Protein AF-A0A969RRW2-F1 (afdb_monomer_lite)

Sequence (72 aa):
MLILTAEQAAPLRSELADYPEVLRSLIEIEDCDGDVEDAAVSLAIAAGLEPDNGDRWIISYAKRFRPTIANC

Radius of gyration: 12.85 Å; chains: 1; bounding box: 29×22×31 Å

Structure (mmCIF, N/CA/C/O backbone):
data_AF-A0A969RRW2-F1
#
_entry.id   AF-A0A969RRW2-F1
#
loop_
_atom_site.group_PDB
_atom_site.id
_atom_site.type_symbol
_atom_site.label_atom_id
_atom_site.label_alt_id
_atom_site.label_comp_id
_atom_site.label_asym_id
_atom_site.label_entity_id
_atom_site.label_seq_id
_atom_site.pdbx_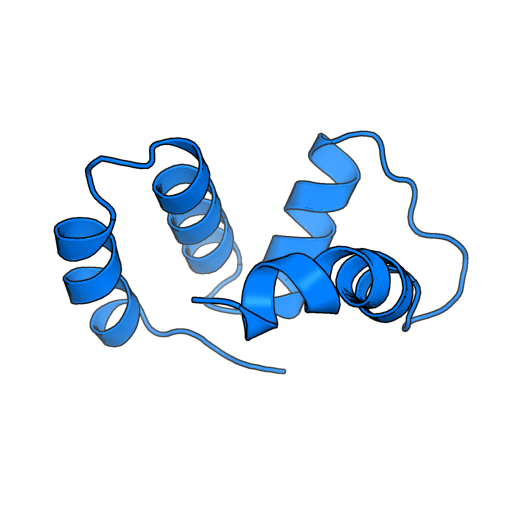PDB_ins_code
_atom_site.Cartn_x
_atom_site.Cartn_y
_atom_site.Cartn_z
_atom_site.occupancy
_atom_site.B_iso_or_equiv
_atom_site.auth_seq_id
_atom_site.auth_comp_id
_atom_site.auth_asym_id
_atom_site.auth_atom_id
_atom_site.pdbx_PDB_model_num
ATOM 1 N N . MET A 1 1 ? 7.932 9.971 -2.368 1.00 60.03 1 MET A N 1
ATOM 2 C CA . MET A 1 1 ? 7.937 9.671 -0.918 1.00 60.03 1 MET A CA 1
ATOM 3 C C . MET A 1 1 ? 6.771 10.310 -0.186 1.00 60.03 1 MET A C 1
ATOM 5 O O . MET A 1 1 ? 6.868 11.410 0.356 1.00 60.03 1 MET A O 1
ATOM 9 N N . LEU A 1 2 ? 5.656 9.589 -0.196 1.00 78.88 2 LEU A N 1
ATOM 10 C CA . LEU A 1 2 ? 4.517 9.803 0.685 1.00 78.88 2 LEU A CA 1
ATOM 11 C C . LEU A 1 2 ? 4.463 8.570 1.587 1.00 78.88 2 LEU A C 1
ATOM 13 O O . LEU A 1 2 ? 4.299 7.467 1.078 1.00 78.88 2 LEU A O 1
ATOM 17 N N . ILE A 1 3 ? 4.666 8.764 2.889 1.00 85.56 3 ILE A N 1
ATOM 18 C CA . ILE A 1 3 ? 4.664 7.677 3.871 1.00 85.56 3 ILE A CA 1
ATOM 19 C C . ILE A 1 3 ? 3.327 7.705 4.606 1.00 85.56 3 ILE A C 1
ATOM 21 O O . ILE A 1 3 ? 2.965 8.733 5.181 1.00 85.56 3 ILE A O 1
ATOM 25 N N . LEU A 1 4 ? 2.601 6.593 4.571 1.00 85.75 4 LEU A N 1
ATOM 26 C CA . LEU A 1 4 ? 1.379 6.378 5.328 1.00 85.75 4 LEU A CA 1
ATOM 27 C C . LEU A 1 4 ? 1.718 5.577 6.583 1.00 85.75 4 LEU A C 1
ATOM 29 O O . LEU A 1 4 ? 2.134 4.424 6.502 1.00 85.75 4 LEU A O 1
ATOM 33 N N . THR A 1 5 ? 1.537 6.177 7.755 1.00 86.56 5 THR A N 1
ATOM 34 C CA . THR A 1 5 ? 1.799 5.465 9.010 1.00 86.56 5 THR A CA 1
ATOM 35 C C . THR A 1 5 ? 0.637 4.539 9.369 1.00 86.56 5 THR A C 1
ATOM 37 O O . THR A 1 5 ? -0.515 4.792 9.008 1.00 86.56 5 THR A O 1
ATOM 40 N N . ALA A 1 6 ? 0.911 3.491 10.149 1.00 79.81 6 ALA A N 1
ATOM 41 C CA . ALA A 1 6 ? -0.123 2.573 10.637 1.00 79.81 6 ALA A CA 1
ATOM 42 C C . ALA A 1 6 ? -1.248 3.302 11.405 1.00 79.81 6 ALA A C 1
ATOM 44 O O . ALA A 1 6 ? -2.420 2.944 11.291 1.00 79.81 6 ALA A O 1
ATOM 45 N N . GLU A 1 7 ? -0.916 4.375 12.133 1.00 84.31 7 GLU A N 1
ATOM 46 C CA . GLU A 1 7 ? -1.897 5.224 12.826 1.00 84.31 7 GLU A CA 1
ATOM 47 C C . GLU A 1 7 ? -2.849 5.937 11.856 1.00 84.31 7 GLU A C 1
ATOM 49 O O . GLU A 1 7 ? -4.028 6.105 12.162 1.00 84.31 7 GLU A O 1
ATOM 54 N N . GLN A 1 8 ? -2.363 6.327 10.674 1.00 84.25 8 GLN A N 1
ATOM 55 C CA . GLN A 1 8 ? -3.173 6.942 9.620 1.00 84.25 8 GLN A CA 1
ATOM 56 C C . GLN A 1 8 ? -3.957 5.897 8.814 1.00 84.25 8 GLN A C 1
ATOM 58 O O . GLN A 1 8 ? -5.070 6.173 8.370 1.00 84.25 8 GLN A O 1
ATOM 63 N N . ALA A 1 9 ? -3.411 4.690 8.653 1.00 82.25 9 ALA A N 1
ATOM 64 C CA . ALA A 1 9 ? -4.065 3.584 7.957 1.00 82.25 9 ALA A CA 1
ATOM 65 C C . ALA A 1 9 ? -5.196 2.936 8.780 1.00 82.25 9 ALA A C 1
ATOM 67 O O . ALA A 1 9 ? -6.165 2.433 8.211 1.00 82.25 9 ALA A O 1
ATOM 68 N N . ALA A 1 10 ? -5.112 2.958 10.113 1.00 84.31 10 ALA A N 1
ATOM 69 C CA . ALA A 1 10 ? -6.113 2.373 11.006 1.00 84.31 10 ALA A CA 1
ATOM 70 C C . ALA A 1 10 ? -7.554 2.898 10.792 1.00 84.31 10 ALA A C 1
ATOM 72 O O . ALA A 1 10 ? -8.445 2.067 10.591 1.00 84.31 10 ALA A O 1
ATOM 73 N N . PRO A 1 11 ? -7.826 4.221 10.781 1.00 85.94 11 PRO A N 1
ATOM 74 C CA . PRO A 1 11 ? -9.169 4.723 10.486 1.00 85.94 11 PRO A CA 1
ATOM 75 C C . PRO A 1 11 ? -9.599 4.405 9.047 1.00 85.94 11 PRO A C 1
ATOM 77 O O . PRO A 1 11 ? -10.741 4.006 8.834 1.00 85.94 11 PRO A O 1
ATOM 80 N N . LEU A 1 12 ? -8.673 4.467 8.080 1.00 83.44 12 LEU A N 1
ATOM 81 C CA . LEU A 1 12 ? -8.948 4.150 6.673 1.00 83.44 12 LEU A CA 1
ATOM 82 C C . LEU A 1 12 ? -9.410 2.701 6.484 1.00 83.44 12 LEU A C 1
ATOM 84 O O . LEU A 1 12 ? -10.336 2.456 5.719 1.00 83.44 12 LEU A O 1
ATOM 88 N N . ARG A 1 13 ? -8.832 1.736 7.213 1.00 83.06 13 ARG A N 1
ATOM 89 C CA . ARG A 1 13 ? -9.299 0.338 7.184 1.00 83.06 13 ARG A CA 1
ATOM 90 C C . ARG A 1 13 ? -10.736 0.188 7.663 1.00 83.06 13 ARG A C 1
ATOM 92 O O . ARG A 1 13 ? -11.465 -0.640 7.129 1.00 83.06 13 ARG A O 1
ATOM 99 N N . SER A 1 14 ? -11.128 0.957 8.676 1.00 85.62 14 SER A N 1
ATOM 100 C CA . SER A 1 14 ? -12.492 0.915 9.199 1.00 85.62 14 SER A CA 1
ATOM 101 C C . SER A 1 14 ? -13.483 1.578 8.244 1.00 85.62 14 SER A C 1
ATOM 103 O O . SER A 1 14 ? -14.585 1.068 8.076 1.00 85.62 14 SER A O 1
ATOM 105 N N . GLU A 1 15 ? -13.110 2.702 7.631 1.00 86.88 15 GLU A N 1
ATOM 106 C CA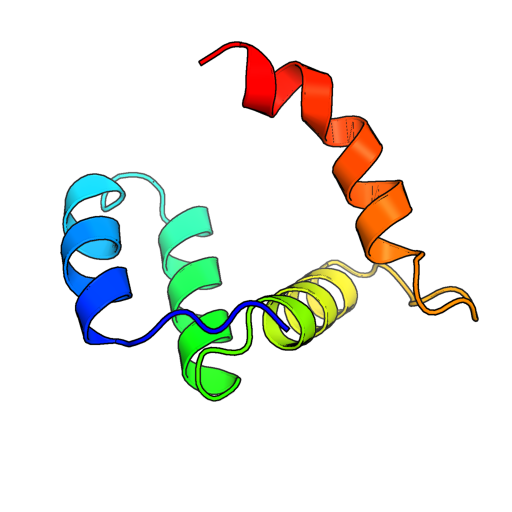 . GLU A 1 15 ? -13.965 3.431 6.684 1.00 86.88 15 GLU A CA 1
ATOM 107 C C . GLU A 1 15 ? -14.100 2.711 5.337 1.00 86.88 15 GLU A C 1
ATOM 109 O O . GLU A 1 15 ? -15.130 2.814 4.676 1.00 86.88 15 GLU A O 1
ATOM 114 N N . LEU A 1 16 ? -13.073 1.957 4.939 1.00 86.06 16 LEU A N 1
ATOM 115 C CA . LEU A 1 16 ? -12.990 1.275 3.645 1.00 86.06 16 LEU A CA 1
ATOM 116 C C . LEU A 1 16 ? -1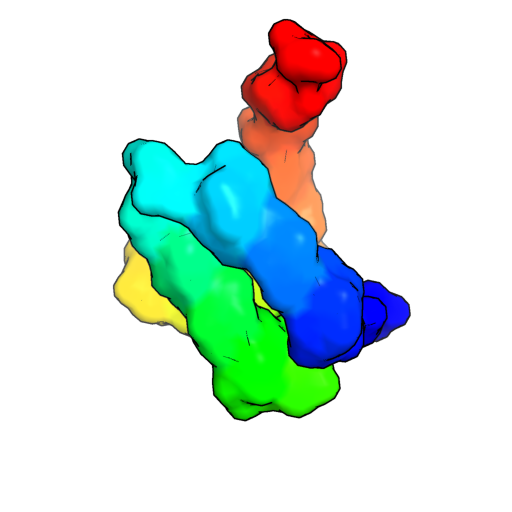3.149 -0.244 3.788 1.00 86.06 16 LEU A C 1
ATOM 118 O O . LEU A 1 16 ? -12.763 -0.995 2.894 1.00 86.06 16 LEU A O 1
ATOM 122 N N . ALA A 1 17 ? -13.735 -0.701 4.900 1.00 86.12 17 ALA A N 1
ATOM 123 C CA . ALA A 1 17 ? -13.934 -2.118 5.201 1.00 86.12 17 ALA A CA 1
ATOM 124 C C . ALA A 1 17 ? -14.761 -2.854 4.129 1.00 86.12 17 ALA A C 1
ATOM 126 O O . ALA A 1 17 ? -14.552 -4.043 3.896 1.00 86.12 17 ALA A O 1
ATOM 127 N N . ASP A 1 18 ? -15.655 -2.133 3.447 1.00 90.12 18 ASP A N 1
ATOM 128 C CA . ASP A 1 18 ? -16.495 -2.659 2.365 1.00 90.12 18 ASP A CA 1
ATOM 129 C C . ASP A 1 18 ? -15.743 -2.832 1.030 1.00 90.12 18 ASP A C 1
ATOM 131 O O . ASP A 1 18 ? -16.276 -3.432 0.096 1.00 90.12 18 ASP A O 1
ATOM 135 N N . TYR A 1 19 ? -14.500 -2.343 0.931 1.00 85.81 19 TYR A N 1
ATOM 136 C CA . TYR A 1 19 ? -13.681 -2.375 -0.283 1.00 85.81 19 TYR A CA 1
ATOM 137 C C . TYR A 1 19 ? -12.453 -3.279 -0.085 1.00 85.81 19 TYR A C 1
ATOM 139 O O . TYR A 1 19 ? -11.368 -2.809 0.276 1.00 85.81 19 TYR A O 1
ATOM 147 N N . PRO A 1 20 ? -12.572 -4.595 -0.337 1.00 84.62 20 PRO A N 1
ATOM 148 C CA . PRO A 1 20 ? -11.492 -5.549 -0.086 1.00 84.62 20 PRO A CA 1
ATOM 149 C C . PRO A 1 20 ? -10.229 -5.265 -0.913 1.00 84.62 20 PRO A C 1
ATOM 151 O O . PRO A 1 20 ? -9.119 -5.531 -0.450 1.00 84.62 20 PRO A O 1
ATOM 154 N N . GLU A 1 21 ? -10.364 -4.680 -2.108 1.00 82.50 21 GLU A N 1
ATOM 155 C CA . GLU A 1 21 ? -9.211 -4.234 -2.903 1.00 82.50 21 GLU A CA 1
ATOM 156 C C . GLU A 1 21 ? -8.432 -3.081 -2.248 1.00 82.50 21 GLU A C 1
ATOM 158 O O . GLU A 1 21 ? -7.201 -3.021 -2.337 1.00 82.50 21 GLU A O 1
ATOM 163 N N . VAL A 1 22 ? -9.127 -2.195 -1.536 1.00 84.25 22 VAL A N 1
ATOM 164 C CA . VAL A 1 22 ? -8.513 -1.078 -0.814 1.00 84.25 22 VAL A CA 1
ATOM 165 C C . VAL A 1 22 ? -7.801 -1.585 0.433 1.00 84.25 22 VAL A C 1
ATOM 167 O O . VAL A 1 22 ? -6.667 -1.190 0.691 1.00 84.25 22 VAL A O 1
ATOM 170 N N . LEU A 1 23 ? -8.412 -2.525 1.160 1.00 88.12 23 LEU A N 1
ATOM 171 C CA . LEU A 1 23 ? -7.771 -3.176 2.304 1.00 88.12 23 LEU A CA 1
ATOM 172 C C . LEU A 1 23 ? -6.486 -3.898 1.899 1.00 88.12 23 LEU A C 1
ATOM 174 O O . LEU A 1 23 ? -5.475 -3.767 2.584 1.00 88.12 23 LEU A O 1
ATOM 178 N N . ARG A 1 24 ? -6.495 -4.605 0.763 1.00 87.50 24 ARG A N 1
ATOM 179 C CA . ARG A 1 24 ? -5.286 -5.237 0.225 1.00 87.50 24 ARG A CA 1
ATOM 180 C C . ARG A 1 24 ? -4.202 -4.205 -0.075 1.00 87.50 24 ARG A C 1
ATOM 182 O O . ARG A 1 24 ? -3.050 -4.428 0.265 1.00 87.50 24 ARG A O 1
ATOM 189 N N . SER A 1 25 ? -4.577 -3.065 -0.651 1.00 85.81 25 SER A N 1
ATOM 190 C CA . SER A 1 25 ? -3.625 -1.986 -0.926 1.00 85.81 25 SER A CA 1
ATOM 191 C C . SER A 1 25 ? -3.032 -1.392 0.359 1.00 85.81 25 SER A C 1
ATOM 193 O O . SER A 1 25 ? -1.841 -1.115 0.409 1.00 85.81 25 SER A O 1
ATOM 195 N N . LEU A 1 26 ? -3.835 -1.242 1.420 1.00 87.50 26 LEU A N 1
ATOM 196 C CA . LEU A 1 26 ? -3.367 -0.771 2.731 1.00 87.50 26 LEU A CA 1
ATOM 197 C C . LEU A 1 26 ? -2.408 -1.754 3.418 1.00 87.50 26 LEU A C 1
ATOM 199 O O . LEU A 1 26 ? -1.540 -1.308 4.163 1.00 87.50 26 LEU A O 1
ATOM 203 N N . ILE A 1 27 ? -2.560 -3.059 3.180 1.00 88.88 27 ILE A N 1
ATOM 204 C CA . ILE A 1 27 ? -1.638 -4.089 3.685 1.00 88.88 27 ILE A CA 1
ATOM 205 C C . ILE A 1 27 ? -0.290 -3.983 2.970 1.00 88.88 27 ILE A C 1
ATOM 207 O O . ILE A 1 27 ? 0.734 -3.890 3.630 1.00 88.88 27 ILE A O 1
ATOM 211 N N . GLU A 1 28 ? -0.291 -3.894 1.639 1.00 89.75 28 GLU A N 1
ATOM 212 C CA . GLU A 1 28 ? 0.951 -3.757 0.860 1.00 89.75 28 GLU A CA 1
ATOM 213 C C . GLU A 1 28 ? 1.715 -2.471 1.214 1.00 89.75 28 GLU A C 1
ATOM 215 O O . GLU A 1 28 ? 2.943 -2.459 1.236 1.00 89.75 28 GLU A O 1
ATOM 220 N N . ILE A 1 29 ? 0.995 -1.388 1.537 1.00 89.69 29 ILE A N 1
ATOM 221 C CA . ILE A 1 29 ? 1.597 -0.145 2.043 1.00 89.69 29 ILE A CA 1
ATOM 222 C C . ILE A 1 29 ? 2.297 -0.375 3.383 1.00 89.69 29 ILE A C 1
ATOM 224 O O . ILE A 1 29 ? 3.404 0.118 3.572 1.00 89.69 29 ILE A O 1
ATOM 228 N N . GLU A 1 30 ? 1.695 -1.126 4.304 1.00 87.94 30 GLU A N 1
ATOM 229 C CA . GLU A 1 30 ? 2.345 -1.457 5.578 1.00 87.94 30 GLU A CA 1
ATOM 230 C C . GLU A 1 30 ? 3.552 -2.377 5.407 1.00 87.94 30 GLU A C 1
ATOM 232 O O . GLU A 1 30 ? 4.558 -2.170 6.084 1.00 87.94 30 GLU A O 1
ATOM 237 N N . ASP A 1 31 ? 3.479 -3.336 4.482 1.00 89.31 31 ASP A N 1
ATOM 238 C CA . ASP A 1 31 ? 4.591 -4.237 4.162 1.00 89.31 31 ASP A CA 1
ATOM 239 C C . ASP A 1 31 ? 5.784 -3.488 3.535 1.00 89.31 31 ASP A C 1
ATOM 241 O O . ASP A 1 31 ? 6.925 -3.930 3.659 1.00 89.31 31 ASP A O 1
ATOM 245 N N . CYS A 1 32 ? 5.539 -2.330 2.913 1.00 88.94 32 CYS A N 1
ATOM 246 C CA . CYS A 1 32 ? 6.561 -1.435 2.357 1.00 88.94 32 CYS A CA 1
ATOM 247 C C . CYS A 1 32 ? 6.993 -0.326 3.339 1.00 88.94 32 CYS A C 1
ATOM 249 O O . CYS A 1 32 ? 7.307 0.785 2.914 1.00 88.94 32 CYS A O 1
ATOM 251 N N . ASP A 1 33 ? 6.965 -0.579 4.652 1.00 88.38 33 ASP A N 1
ATOM 252 C CA . ASP A 1 33 ? 7.310 0.397 5.705 1.00 88.38 33 ASP A CA 1
ATOM 253 C C . ASP A 1 33 ? 6.472 1.695 5.660 1.00 88.38 33 ASP A C 1
ATOM 255 O O . ASP A 1 33 ? 6.888 2.767 6.114 1.00 88.38 33 ASP A O 1
ATOM 259 N N . GLY A 1 34 ? 5.260 1.614 5.111 1.00 85.38 34 GLY A N 1
ATOM 260 C CA . GLY A 1 34 ? 4.386 2.759 4.891 1.00 85.38 34 GLY A CA 1
ATOM 261 C C . GLY A 1 34 ? 4.682 3.533 3.608 1.00 85.38 34 GLY A C 1
ATOM 262 O O . GLY A 1 34 ? 3.991 4.519 3.349 1.00 85.38 34 GLY A O 1
ATOM 263 N N . ASP A 1 35 ? 5.666 3.145 2.791 1.00 87.75 35 ASP A N 1
ATOM 264 C CA . ASP A 1 35 ? 5.945 3.829 1.529 1.00 87.75 35 ASP A CA 1
ATOM 265 C C . ASP A 1 35 ? 4.890 3.494 0.469 1.00 87.75 35 ASP A C 1
ATOM 267 O O . ASP A 1 35 ? 4.808 2.392 -0.079 1.00 87.75 35 ASP A O 1
ATOM 271 N N . VAL A 1 36 ? 4.060 4.492 0.166 1.00 85.62 36 VAL A N 1
ATOM 272 C CA . VAL A 1 36 ? 2.967 4.361 -0.799 1.00 85.62 36 VAL A CA 1
ATOM 273 C C . VAL A 1 36 ? 3.487 4.205 -2.227 1.00 85.62 36 VAL A C 1
ATOM 275 O O . VAL A 1 36 ? 2.817 3.596 -3.059 1.00 85.62 36 VAL A O 1
ATOM 278 N N . GLU A 1 37 ? 4.655 4.761 -2.538 1.00 83.50 37 GLU A N 1
ATOM 279 C CA . GLU A 1 37 ? 5.243 4.695 -3.873 1.00 83.50 37 GLU A CA 1
ATOM 280 C C . GLU A 1 37 ? 5.753 3.280 -4.165 1.00 83.50 37 GLU A C 1
ATOM 282 O O . GLU A 1 37 ? 5.381 2.699 -5.188 1.00 83.50 37 GLU A O 1
ATOM 287 N N . ASP A 1 38 ? 6.491 2.693 -3.224 1.00 84.00 38 ASP A N 1
ATOM 288 C CA . ASP A 1 38 ? 6.997 1.321 -3.339 1.00 84.00 38 ASP A CA 1
ATOM 289 C C . ASP A 1 38 ? 5.864 0.288 -3.308 1.00 84.00 38 ASP A C 1
ATOM 291 O O . ASP A 1 38 ? 5.834 -0.630 -4.133 1.00 84.00 38 ASP A O 1
ATOM 295 N N . ALA A 1 39 ? 4.863 0.474 -2.444 1.00 87.44 39 ALA A N 1
ATOM 296 C CA . ALA A 1 39 ? 3.689 -0.395 -2.417 1.00 87.44 39 ALA A CA 1
ATOM 297 C C . ALA A 1 39 ? 2.888 -0.337 -3.722 1.00 87.44 39 ALA A C 1
ATOM 299 O O . ALA A 1 39 ? 2.434 -1.363 -4.232 1.00 87.44 39 ALA A O 1
ATOM 300 N N . ALA A 1 40 ? 2.742 0.854 -4.311 1.00 84.31 40 ALA A N 1
ATOM 301 C CA . ALA A 1 40 ? 2.078 1.003 -5.599 1.00 84.31 40 ALA A CA 1
ATOM 302 C C . ALA A 1 40 ? 2.861 0.303 -6.722 1.00 84.31 40 ALA A C 1
ATOM 304 O O . ALA A 1 40 ? 2.246 -0.321 -7.590 1.00 84.31 40 ALA A O 1
ATOM 305 N N . VAL A 1 41 ? 4.198 0.362 -6.703 1.00 83.31 41 VAL A N 1
ATOM 306 C CA . VAL A 1 41 ? 5.054 -0.373 -7.649 1.00 83.31 41 VAL A CA 1
ATOM 307 C C . VAL A 1 41 ? 4.874 -1.883 -7.481 1.00 83.31 41 VAL A C 1
ATOM 309 O O . VAL A 1 41 ? 4.622 -2.569 -8.473 1.00 83.31 41 VAL A O 1
ATOM 312 N N . SER A 1 42 ? 4.916 -2.393 -6.250 1.00 85.88 42 SER A N 1
ATOM 313 C CA . SER A 1 42 ? 4.704 -3.815 -5.943 1.00 85.88 42 SER A CA 1
ATOM 314 C C . SER A 1 42 ? 3.332 -4.310 -6.410 1.00 85.88 42 SER A C 1
ATOM 316 O O . SER A 1 42 ? 3.235 -5.330 -7.097 1.00 85.88 42 SER A O 1
ATOM 318 N N . LEU A 1 43 ? 2.269 -3.546 -6.137 1.00 84.56 43 LEU A N 1
ATOM 319 C CA . LEU A 1 43 ? 0.908 -3.838 -6.598 1.00 84.56 43 LEU A CA 1
ATOM 320 C C . LEU A 1 43 ? 0.787 -3.832 -8.124 1.00 84.56 43 LEU A C 1
ATOM 322 O O . LEU A 1 43 ? 0.107 -4.682 -8.701 1.00 84.56 43 LEU A O 1
ATOM 326 N N . ALA A 1 44 ? 1.437 -2.881 -8.790 1.00 82.56 44 ALA A N 1
ATOM 327 C CA . ALA A 1 44 ? 1.404 -2.783 -10.239 1.00 82.56 44 ALA A CA 1
ATOM 328 C C . ALA A 1 44 ? 2.142 -3.963 -10.898 1.00 82.56 44 ALA A C 1
ATOM 330 O O . ALA A 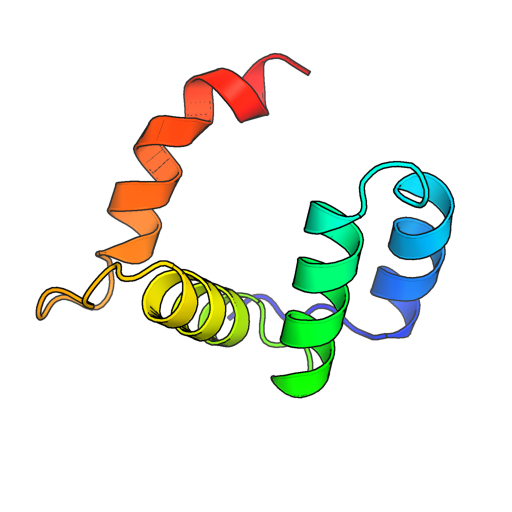1 44 ? 1.601 -4.572 -11.823 1.00 82.56 44 ALA A O 1
ATOM 331 N N . ILE A 1 45 ? 3.299 -4.362 -10.359 1.00 81.94 45 ILE A N 1
ATOM 332 C CA . ILE A 1 45 ? 4.016 -5.574 -10.782 1.00 81.94 45 ILE A CA 1
ATOM 333 C C . ILE A 1 45 ? 3.137 -6.815 -10.574 1.00 81.94 45 ILE A C 1
ATOM 335 O O . ILE A 1 45 ? 2.999 -7.633 -11.485 1.00 81.94 45 ILE A O 1
ATOM 339 N N . ALA A 1 46 ? 2.474 -6.938 -9.419 1.00 82.31 46 ALA A N 1
ATOM 340 C CA . ALA A 1 46 ? 1.556 -8.043 -9.132 1.00 82.31 46 ALA A CA 1
ATOM 341 C C . ALA A 1 46 ? 0.344 -8.088 -10.085 1.00 82.31 46 ALA A C 1
ATOM 343 O O . ALA A 1 46 ? -0.206 -9.160 -10.340 1.00 82.31 46 ALA A O 1
ATOM 344 N N . ALA A 1 47 ? -0.058 -6.941 -10.639 1.00 79.81 47 ALA A N 1
ATOM 345 C CA . ALA A 1 47 ? -1.106 -6.825 -11.652 1.00 79.81 47 ALA A CA 1
ATOM 346 C C . ALA A 1 47 ? -0.611 -7.087 -13.092 1.00 79.81 47 ALA A C 1
ATOM 348 O O . ALA A 1 47 ? -1.389 -6.950 -14.037 1.00 79.81 47 ALA 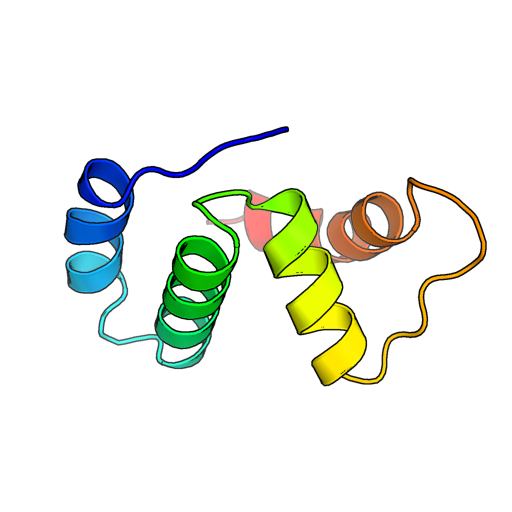A O 1
ATOM 349 N N . GLY A 1 48 ? 0.661 -7.459 -13.277 1.00 77.38 48 GLY A N 1
ATOM 350 C CA . GLY A 1 48 ? 1.265 -7.704 -14.589 1.00 77.38 48 GLY A CA 1
ATOM 351 C C . GLY A 1 48 ? 1.615 -6.428 -15.356 1.00 77.38 48 GLY A C 1
ATOM 352 O O . GLY A 1 48 ? 1.835 -6.483 -16.565 1.00 77.38 48 GLY A O 1
ATOM 353 N N . LEU A 1 49 ? 1.648 -5.276 -14.679 1.00 74.19 49 LEU A N 1
ATOM 354 C CA . LEU A 1 49 ? 2.182 -4.047 -15.250 1.00 74.19 49 LEU A CA 1
ATOM 355 C C . LEU A 1 49 ? 3.698 -4.072 -15.070 1.00 74.19 49 LEU A C 1
ATOM 357 O O . LEU A 1 49 ? 4.205 -3.974 -13.954 1.00 74.19 49 LEU A O 1
ATOM 361 N N . GLU A 1 50 ? 4.424 -4.211 -16.173 1.00 69.19 50 GLU A N 1
ATOM 362 C CA . GLU A 1 50 ? 5.875 -4.088 -16.137 1.00 69.19 50 GLU A CA 1
ATOM 363 C C . GLU A 1 50 ? 6.267 -2.615 -15.952 1.00 69.19 50 GLU A C 1
ATOM 365 O O . GLU A 1 50 ? 5.719 -1.740 -16.638 1.00 69.19 50 GLU A O 1
ATOM 370 N N . PRO A 1 51 ? 7.212 -2.315 -15.044 1.00 65.38 51 PRO A N 1
ATOM 371 C CA . PRO A 1 51 ? 7.809 -0.997 -14.974 1.00 65.38 51 PRO A CA 1
ATOM 372 C C . PRO A 1 51 ? 8.529 -0.726 -16.296 1.00 65.38 51 PRO A C 1
ATOM 374 O O . PRO A 1 51 ? 9.550 -1.338 -16.603 1.00 65.38 51 PRO A O 1
ATOM 377 N N . ASP A 1 52 ? 7.994 0.191 -17.101 1.00 63.62 52 ASP A N 1
ATOM 378 C CA . ASP A 1 52 ? 8.775 0.765 -18.194 1.00 63.62 52 ASP A CA 1
ATOM 379 C C . ASP A 1 52 ? 9.924 1.579 -17.578 1.00 63.62 52 ASP A C 1
ATOM 381 O O . ASP A 1 52 ? 9.789 2.107 -16.472 1.00 63.62 52 ASP A O 1
ATOM 385 N N . ASN A 1 53 ? 11.053 1.681 -18.280 1.00 55.19 53 ASN A N 1
ATOM 386 C CA . ASN A 1 53 ? 12.365 2.134 -17.785 1.00 55.19 53 ASN A CA 1
ATOM 387 C C . ASN A 1 53 ? 12.433 3.606 -17.304 1.00 55.19 53 ASN A C 1
ATOM 389 O O . ASN A 1 53 ? 13.511 4.196 -17.258 1.00 55.19 53 ASN A O 1
ATOM 393 N N . GLY A 1 54 ? 11.308 4.250 -16.996 1.00 59.38 54 GLY A N 1
ATOM 394 C CA . GLY A 1 54 ? 11.254 5.597 -16.453 1.00 59.38 54 GLY A CA 1
ATOM 395 C 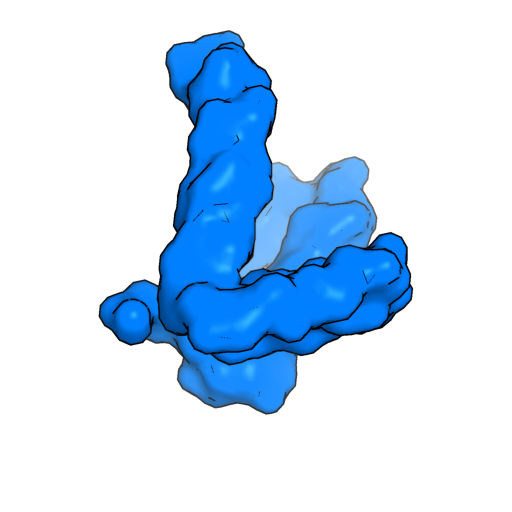C . GLY A 1 54 ? 10.564 5.642 -15.096 1.00 59.38 54 GLY A C 1
ATOM 396 O O . GLY A 1 54 ? 9.408 5.245 -14.983 1.00 59.38 54 GLY A O 1
ATOM 397 N N . ASP A 1 55 ? 11.209 6.289 -14.124 1.00 59.81 55 ASP A N 1
ATOM 398 C CA . ASP A 1 55 ? 10.759 6.565 -12.741 1.00 59.81 55 ASP A CA 1
ATOM 399 C C . ASP A 1 55 ? 9.346 7.183 -12.596 1.00 59.81 55 ASP A C 1
ATOM 401 O O . ASP A 1 55 ? 8.860 7.429 -11.499 1.00 59.81 55 ASP A O 1
ATOM 405 N N . ARG A 1 56 ? 8.652 7.494 -13.698 1.00 66.00 56 ARG A N 1
ATOM 406 C CA . ARG A 1 56 ? 7.324 8.135 -13.725 1.00 66.00 56 ARG A CA 1
ATOM 407 C C . ARG A 1 56 ? 6.247 7.303 -14.414 1.00 66.00 56 ARG A C 1
ATOM 409 O O . ARG A 1 56 ? 5.168 7.835 -14.705 1.00 66.00 56 ARG A O 1
ATOM 416 N N . TRP A 1 57 ? 6.513 6.033 -14.708 1.00 73.31 57 TRP A N 1
ATOM 417 C CA . TRP A 1 57 ? 5.547 5.152 -15.365 1.00 73.31 57 TRP A CA 1
ATOM 418 C C . TRP A 1 57 ? 4.263 5.015 -14.528 1.00 73.31 57 TRP A C 1
ATOM 420 O O . TRP A 1 57 ? 3.166 5.202 -15.058 1.00 73.31 57 TRP A O 1
ATOM 430 N N . ILE A 1 58 ? 4.391 4.859 -13.205 1.00 71.06 58 ILE A N 1
ATOM 431 C CA . ILE A 1 58 ? 3.247 4.727 -12.296 1.00 71.06 58 ILE A CA 1
ATOM 432 C C . ILE A 1 58 ? 2.438 6.024 -12.184 1.00 71.06 58 ILE A C 1
ATOM 434 O O . ILE A 1 58 ? 1.210 6.009 -12.241 1.00 71.06 58 ILE A O 1
ATOM 438 N N . ILE A 1 59 ? 3.113 7.179 -12.166 1.00 71.38 59 ILE A N 1
ATOM 439 C CA . ILE A 1 59 ? 2.470 8.502 -12.210 1.00 71.38 59 ILE A CA 1
ATOM 440 C C . ILE A 1 59 ? 1.696 8.668 -13.524 1.00 71.38 59 ILE A C 1
ATOM 442 O O . ILE A 1 59 ? 0.602 9.236 -13.556 1.00 71.38 59 ILE A O 1
ATOM 446 N N . SER A 1 60 ? 2.261 8.181 -14.629 1.00 71.06 60 SER A N 1
ATOM 447 C CA . SER A 1 60 ? 1.634 8.246 -15.952 1.00 71.06 60 SER A CA 1
ATOM 448 C C . SER A 1 60 ? 0.433 7.305 -16.064 1.00 71.06 60 SER A C 1
ATOM 450 O O . SER A 1 60 ? -0.555 7.662 -16.707 1.00 71.06 60 SER A O 1
ATOM 452 N N . TYR A 1 61 ? 0.476 6.155 -15.389 1.00 72.19 61 TYR A N 1
ATOM 453 C CA . TYR A 1 61 ? -0.648 5.233 -15.253 1.00 72.19 61 TYR A CA 1
ATOM 454 C C . TYR A 1 61 ? -1.763 5.827 -14.378 1.00 72.19 61 TYR A C 1
ATOM 456 O O . TYR A 1 61 ? -2.911 5.902 -14.815 1.00 72.19 61 TYR A O 1
ATOM 464 N N . ALA A 1 62 ? -1.422 6.385 -13.213 1.00 72.81 62 ALA A N 1
ATOM 465 C CA . ALA A 1 62 ? -2.359 7.035 -12.293 1.00 72.81 62 ALA A CA 1
ATOM 466 C C . ALA A 1 62 ? -3.113 8.217 -12.932 1.00 72.81 62 ALA A C 1
ATOM 468 O O . ALA A 1 62 ? -4.286 8.452 -12.638 1.00 72.81 62 ALA A O 1
ATOM 469 N N . LYS A 1 63 ? -2.489 8.944 -13.874 1.00 71.50 63 LYS A N 1
ATOM 470 C CA . LYS A 1 63 ? -3.166 10.006 -14.645 1.00 71.50 63 LYS A CA 1
ATOM 471 C C . LYS A 1 63 ? -4.414 9.519 -15.383 1.00 71.50 63 LYS A C 1
ATOM 473 O O . LYS A 1 63 ? -5.328 10.319 -15.562 1.00 71.50 63 LYS A O 1
ATOM 478 N N . ARG A 1 64 ? -4.479 8.243 -15.780 1.00 71.00 64 ARG A N 1
ATOM 479 C CA . ARG A 1 64 ? -5.653 7.658 -16.452 1.00 71.00 64 ARG A CA 1
ATOM 480 C C . ARG A 1 64 ? -6.859 7.543 -15.521 1.00 71.00 64 ARG A C 1
ATOM 482 O O . ARG A 1 64 ? -7.986 7.598 -15.994 1.00 71.00 64 ARG A O 1
ATOM 489 N N . PHE A 1 65 ? -6.617 7.455 -14.215 1.00 69.94 65 PHE A N 1
ATOM 490 C CA . PHE A 1 65 ? -7.651 7.344 -13.188 1.00 69.94 65 PHE A CA 1
ATOM 491 C C . PHE A 1 65 ? -8.052 8.697 -12.598 1.00 69.94 65 PHE A C 1
ATOM 493 O O . PHE A 1 65 ? -9.087 8.781 -11.951 1.00 69.94 65 PHE A O 1
ATOM 500 N N . ARG A 1 66 ? -7.312 9.789 -12.857 1.00 65.88 66 ARG A N 1
ATOM 501 C CA . ARG A 1 66 ? -7.677 11.145 -12.386 1.00 65.88 66 ARG A CA 1
ATOM 502 C C . ARG A 1 66 ? -9.143 11.538 -12.626 1.00 65.88 66 ARG A C 1
ATOM 504 O O . ARG A 1 66 ? -9.711 12.116 -11.706 1.00 65.88 66 ARG A O 1
ATOM 511 N N . PRO A 1 67 ? -9.776 11.241 -13.780 1.00 64.75 67 PRO A N 1
ATOM 512 C CA . PRO A 1 67 ? -11.193 11.547 -13.983 1.00 64.75 67 PRO A CA 1
ATOM 513 C C . PRO A 1 67 ? -12.119 10.792 -13.020 1.00 64.75 67 PRO A C 1
ATOM 515 O O . PRO A 1 67 ? -13.173 11.299 -12.667 1.00 64.75 67 PRO A O 1
ATOM 518 N N . THR A 1 68 ? -11.722 9.592 -12.594 1.00 61.78 68 THR A N 1
ATOM 519 C CA . THR A 1 68 ? -12.464 8.741 -11.656 1.00 61.78 68 THR A CA 1
ATOM 520 C C . THR A 1 68 ? -12.268 9.194 -10.210 1.00 61.78 68 THR A C 1
ATOM 522 O O . THR A 1 68 ? -13.210 9.151 -9.433 1.00 61.78 68 THR A O 1
ATOM 525 N N . ILE A 1 69 ? -11.068 9.666 -9.854 1.00 62.75 69 ILE A N 1
ATOM 526 C CA . ILE A 1 69 ? -10.737 10.095 -8.483 1.00 62.75 69 ILE A CA 1
ATOM 527 C C . ILE A 1 69 ? -11.271 11.511 -8.191 1.00 62.75 69 ILE A C 1
ATOM 529 O O . ILE A 1 69 ? -11.628 11.817 -7.062 1.00 62.75 69 ILE A O 1
ATOM 533 N N . ALA A 1 70 ? -11.329 12.388 -9.200 1.00 53.41 70 ALA A N 1
ATOM 534 C CA . ALA A 1 70 ? -11.743 13.787 -9.040 1.00 53.41 70 ALA A CA 1
ATOM 535 C C . ALA A 1 70 ? -13.268 14.010 -9.048 1.00 53.41 70 ALA A C 1
ATOM 537 O O . ALA A 1 70 ? -13.703 15.157 -8.991 1.00 53.41 70 ALA A O 1
ATOM 538 N N . ASN A 1 71 ? -14.066 12.945 -9.167 1.00 40.00 71 ASN A N 1
ATOM 539 C CA . ASN A 1 71 ? -15.524 13.022 -9.286 1.00 40.00 71 ASN A CA 1
ATOM 540 C C . ASN A 1 71 ? -16.267 12.382 -8.094 1.00 40.00 71 ASN A C 1
ATOM 542 O O . ASN A 1 71 ? -17.456 12.086 -8.219 1.00 40.00 71 ASN A O 1
ATOM 546 N N . CYS A 1 72 ? -15.563 12.168 -6.978 1.00 42.94 72 CYS A N 1
ATOM 547 C CA . CYS A 1 72 ? -16.119 11.788 -5.677 1.00 42.94 72 CYS A CA 1
ATOM 548 C C . CYS A 1 72 ? -16.168 13.000 -4.743 1.00 42.94 72 CYS A C 1
ATOM 550 O O . CYS A 1 72 ? -15.189 13.784 -4.752 1.00 42.94 72 CYS A O 1
#

Secondary structure (DSSP, 8-state):
--B--HHHHHHHHHHTTT-HHHHHHHHHHHHTTTBHHHHHHHHHHHTT----SSTTHHHHHHTTTHHHHTT-

Foldseek 3Di:
DDFQDPVNVVVVCVVCVVPVVVVVLSVLCVVVVRDSLVSLVVVCVVVVNDDDPDPCPSVVVVVVCVVVVVPD

pLDDT: mean 77.95, std 11.43, range [40.0, 90.12]